Protein AF-A0A2C9CJJ2-F1 (afdb_monomer_lite)

pLDDT: mean 86.08, std 8.46, range [55.41, 95.0]

Organism: Kuenenia stuttgartiensis (NCBI:txid174633)

Radius of gyration: 13.53 Å; chains: 1; bounding box: 26×18×38 Å

Structure (mmCIF, N/CA/C/O backbone):
data_AF-A0A2C9CJJ2-F1
#
_entry.id   AF-A0A2C9CJJ2-F1
#
loop_
_atom_site.group_PDB
_atom_site.id
_atom_site.type_symbol
_atom_site.label_atom_id
_atom_site.label_alt_id
_atom_site.label_comp_id
_atom_site.label_asym_id
_atom_site.label_entity_id
_atom_site.label_seq_id
_atom_site.pdbx_PDB_ins_code
_atom_site.Cartn_x
_atom_site.Cartn_y
_atom_site.Cartn_z
_atom_site.occupancy
_atom_site.B_iso_or_equiv
_atom_site.auth_seq_id
_atom_site.auth_comp_id
_atom_site.auth_asym_id
_atom_site.auth_atom_id
_atom_site.pdbx_PDB_model_num
ATOM 1 N N . MET A 1 1 ? 11.933 -13.690 1.253 1.00 55.41 1 MET A N 1
ATOM 2 C CA . MET A 1 1 ? 12.742 -13.003 0.221 1.00 55.41 1 MET A CA 1
ATOM 3 C C . MET A 1 1 ? 11.776 -12.360 -0.760 1.00 55.41 1 MET A C 1
ATOM 5 O O . MET A 1 1 ? 10.875 -13.073 -1.193 1.00 55.41 1 MET A O 1
ATOM 9 N N . PRO A 1 2 ? 11.899 -11.058 -1.072 1.00 62.47 2 PRO A N 1
ATOM 10 C CA . PRO A 1 2 ? 11.035 -10.418 -2.061 1.00 62.47 2 PRO A CA 1
ATOM 11 C C . PRO A 1 2 ? 11.211 -11.107 -3.419 1.00 62.47 2 PRO A C 1
ATOM 13 O O . PRO A 1 2 ? 12.333 -11.414 -3.824 1.00 62.47 2 PRO A O 1
ATOM 16 N N . ASN A 1 3 ? 10.104 -11.389 -4.107 1.00 72.75 3 ASN A N 1
ATOM 17 C CA . ASN A 1 3 ? 10.143 -12.029 -5.416 1.00 72.75 3 ASN A CA 1
ATOM 18 C C . ASN A 1 3 ? 10.668 -11.022 -6.456 1.00 72.75 3 ASN A C 1
ATOM 20 O O . ASN A 1 3 ? 9.956 -10.103 -6.867 1.00 72.75 3 ASN A O 1
ATOM 24 N N . LEU A 1 4 ? 11.926 -11.198 -6.871 1.00 77.88 4 LEU A N 1
ATOM 25 C CA . LEU A 1 4 ? 12.596 -10.329 -7.841 1.00 77.88 4 LEU A CA 1
ATOM 26 C C . LEU A 1 4 ? 11.819 -10.240 -9.163 1.00 77.88 4 LEU A C 1
ATOM 28 O O . LEU A 1 4 ? 11.737 -9.162 -9.746 1.00 77.88 4 LEU A O 1
ATOM 32 N N . GLU A 1 5 ? 11.199 -11.334 -9.613 1.00 81.56 5 GLU A N 1
ATOM 33 C CA . GLU A 1 5 ? 10.432 -11.378 -10.865 1.00 81.56 5 GLU A CA 1
ATOM 34 C C . GLU A 1 5 ? 9.218 -10.445 -10.822 1.00 81.56 5 GLU A C 1
ATOM 36 O O . GLU A 1 5 ? 8.941 -9.731 -11.791 1.00 81.56 5 GLU A O 1
ATOM 41 N N . ARG A 1 6 ? 8.533 -10.381 -9.673 1.00 82.50 6 ARG A N 1
ATOM 42 C CA . ARG A 1 6 ? 7.413 -9.454 -9.472 1.00 82.50 6 ARG A CA 1
ATOM 43 C C . ARG A 1 6 ? 7.879 -7.998 -9.450 1.00 82.50 6 ARG A C 1
ATOM 45 O O . ARG A 1 6 ? 7.230 -7.150 -10.056 1.00 82.50 6 ARG A O 1
ATOM 52 N N . GLY A 1 7 ? 9.040 -7.704 -8.863 1.00 84.19 7 GLY A N 1
ATOM 53 C CA . GLY A 1 7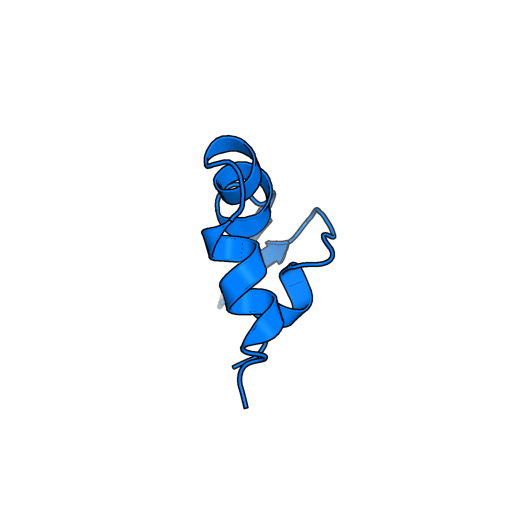 ? 9.639 -6.363 -8.923 1.00 84.19 7 GLY A CA 1
ATOM 54 C C . GLY A 1 7 ? 9.898 -5.892 -10.361 1.00 84.19 7 GLY A C 1
ATOM 55 O O . GLY A 1 7 ? 9.524 -4.779 -10.734 1.00 84.19 7 GLY A O 1
ATOM 56 N N . TRP A 1 8 ? 10.448 -6.768 -11.207 1.00 87.31 8 TRP A N 1
ATOM 57 C CA . TRP A 1 8 ? 10.664 -6.471 -12.629 1.00 87.31 8 TRP A CA 1
ATOM 58 C C . TRP A 1 8 ? 9.366 -6.221 -13.397 1.00 87.31 8 TRP A C 1
ATOM 60 O O . TRP A 1 8 ? 9.340 -5.387 -14.303 1.00 87.31 8 TRP A O 1
ATOM 70 N N . GLN A 1 9 ? 8.288 -6.923 -13.050 1.00 87.75 9 GLN A N 1
ATOM 71 C CA . GLN A 1 9 ? 6.979 -6.694 -13.655 1.00 87.75 9 GLN A CA 1
ATOM 72 C C . GLN A 1 9 ? 6.423 -5.314 -13.298 1.00 87.75 9 GLN A C 1
ATOM 74 O O . GLN A 1 9 ? 5.934 -4.638 -14.197 1.00 87.75 9 GLN A O 1
ATOM 79 N N . VAL A 1 10 ? 6.555 -4.866 -12.042 1.00 87.38 10 VAL A N 1
ATOM 80 C CA . VAL A 1 10 ? 6.145 -3.512 -11.618 1.00 87.38 10 VAL A CA 1
ATOM 81 C C . VAL A 1 10 ? 6.912 -2.440 -12.388 1.00 87.38 10 VAL A C 1
ATOM 83 O O . VAL A 1 10 ? 6.299 -1.508 -12.902 1.00 87.38 10 VAL A O 1
ATOM 86 N N . LEU A 1 11 ? 8.231 -2.602 -12.534 1.00 89.31 11 LEU A N 1
ATOM 87 C CA . LEU A 1 11 ? 9.077 -1.657 -13.276 1.00 89.31 11 LEU A CA 1
ATOM 88 C C . LEU A 1 11 ? 8.713 -1.563 -14.764 1.00 89.31 11 LEU A C 1
ATOM 90 O O . LEU A 1 11 ? 8.904 -0.517 -15.377 1.00 89.31 11 LEU A O 1
ATOM 94 N N . LYS A 1 12 ? 8.189 -2.646 -15.347 1.00 91.38 12 LYS A N 1
ATOM 95 C CA . LYS A 1 12 ? 7.746 -2.697 -16.748 1.00 91.38 12 LYS A CA 1
ATOM 96 C C . LYS A 1 12 ? 6.292 -2.254 -16.949 1.00 91.38 12 LYS A C 1
ATOM 98 O O . LYS A 1 12 ? 5.845 -2.196 -18.093 1.00 91.38 12 LYS A O 1
ATOM 103 N N . MET A 1 13 ? 5.529 -1.986 -15.885 1.00 92.06 13 MET A N 1
ATOM 104 C CA . MET A 1 13 ? 4.134 -1.570 -16.028 1.00 92.06 13 MET A CA 1
ATOM 105 C C . MET A 1 13 ? 4.011 -0.152 -16.567 1.00 92.06 13 MET A C 1
ATOM 107 O O . MET A 1 13 ? 4.761 0.751 -16.205 1.00 92.06 13 MET A O 1
ATOM 111 N N . GLU A 1 14 ? 2.956 0.067 -17.345 1.00 93.44 14 GLU A N 1
ATOM 112 C CA . GLU A 1 14 ? 2.503 1.416 -17.649 1.00 93.44 14 GLU A CA 1
ATOM 113 C C . GLU A 1 14 ? 2.181 2.169 -16.357 1.00 93.44 14 GLU A C 1
ATOM 115 O O . GLU A 1 14 ? 1.485 1.659 -15.472 1.00 93.44 14 GLU A O 1
ATOM 120 N N . PHE A 1 15 ? 2.625 3.421 -16.274 1.00 91.06 15 PHE A N 1
ATOM 121 C CA . PHE A 1 15 ? 2.491 4.234 -15.067 1.00 91.06 15 PHE A CA 1
ATOM 122 C C . PHE A 1 15 ? 1.036 4.350 -14.582 1.00 91.06 15 PHE A C 1
ATOM 124 O O . PHE A 1 15 ? 0.754 4.255 -13.389 1.00 91.06 15 PHE A O 1
A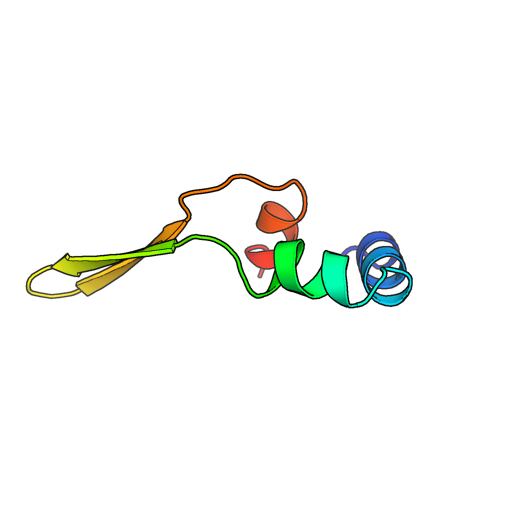TOM 131 N N . ARG A 1 16 ? 0.072 4.467 -15.505 1.00 92.81 16 ARG A N 1
ATOM 132 C CA . ARG A 1 16 ? -1.359 4.512 -15.165 1.00 92.81 16 ARG A CA 1
ATOM 133 C C . ARG A 1 16 ? -1.842 3.215 -14.513 1.00 92.81 16 ARG A C 1
ATOM 135 O O . ARG A 1 16 ? -2.611 3.263 -13.552 1.00 92.81 16 ARG A O 1
ATOM 142 N N . ARG A 1 17 ? -1.388 2.067 -15.021 1.00 89.94 17 ARG A N 1
ATOM 143 C CA . ARG A 1 17 ? -1.712 0.749 -14.468 1.00 89.94 17 ARG A CA 1
ATOM 144 C C . ARG A 1 17 ? -1.062 0.563 -13.104 1.00 89.94 17 ARG A C 1
ATOM 146 O O . ARG A 1 17 ? -1.741 0.108 -12.187 1.00 89.94 17 ARG A O 1
ATOM 153 N N . PHE A 1 18 ? 0.197 0.973 -12.960 1.00 90.25 18 PHE A N 1
ATOM 154 C CA . PHE A 1 18 ? 0.898 0.994 -11.678 1.00 90.25 18 PHE A CA 1
ATOM 155 C C . PHE A 1 18 ? 0.104 1.776 -10.627 1.00 90.25 18 PHE A C 1
ATOM 157 O O . PHE A 1 18 ? -0.221 1.228 -9.574 1.00 90.25 18 PHE A O 1
ATOM 164 N N . LEU A 1 19 ? -0.295 3.013 -10.945 1.00 90.81 19 LEU A N 1
ATOM 165 C CA . LEU A 1 19 ? -1.046 3.846 -10.011 1.00 90.81 19 LEU A CA 1
ATOM 166 C C . LEU A 1 19 ? -2.364 3.190 -9.600 1.00 90.81 19 LEU A C 1
ATOM 168 O O . LEU A 1 19 ? -2.622 3.075 -8.411 1.00 90.81 19 LEU A O 1
ATOM 172 N N . ASN A 1 20 ? -3.173 2.715 -10.547 1.00 89.31 20 ASN A N 1
ATOM 173 C CA . ASN A 1 20 ? -4.455 2.076 -10.226 1.00 89.31 20 ASN A CA 1
ATOM 174 C C . ASN A 1 20 ? -4.304 0.761 -9.439 1.00 89.31 20 ASN A C 1
ATOM 176 O O . ASN A 1 20 ? -5.208 0.385 -8.698 1.00 89.31 20 ASN A O 1
ATOM 180 N N . THR A 1 21 ? -3.185 0.051 -9.605 1.00 88.06 21 THR A N 1
ATOM 181 C CA . THR A 1 21 ? -2.985 -1.278 -9.006 1.00 88.06 21 THR A CA 1
ATOM 182 C C . THR A 1 21 ? -2.315 -1.209 -7.633 1.00 88.06 21 THR A C 1
ATOM 184 O O . THR A 1 21 ? -2.662 -1.995 -6.758 1.00 88.06 21 THR A O 1
ATOM 187 N N . LEU A 1 22 ? -1.371 -0.287 -7.423 1.00 86.44 22 LEU A N 1
ATOM 188 C CA . LEU A 1 22 ? -0.553 -0.238 -6.204 1.00 86.44 22 LEU A CA 1
ATOM 189 C C . LEU A 1 22 ? -0.791 1.002 -5.333 1.00 86.44 22 LEU A C 1
ATOM 191 O O . LEU A 1 22 ? -0.572 0.932 -4.130 1.00 86.44 22 LEU A O 1
ATOM 195 N N . ILE A 1 23 ? -1.244 2.124 -5.905 1.00 88.19 23 ILE A N 1
ATOM 196 C CA . ILE A 1 23 ? -1.332 3.409 -5.186 1.00 88.19 23 ILE A CA 1
ATOM 197 C C . ILE A 1 23 ? -2.788 3.827 -4.936 1.00 88.19 23 ILE A C 1
ATOM 199 O O . ILE A 1 23 ? -3.181 4.095 -3.806 1.00 88.19 23 ILE A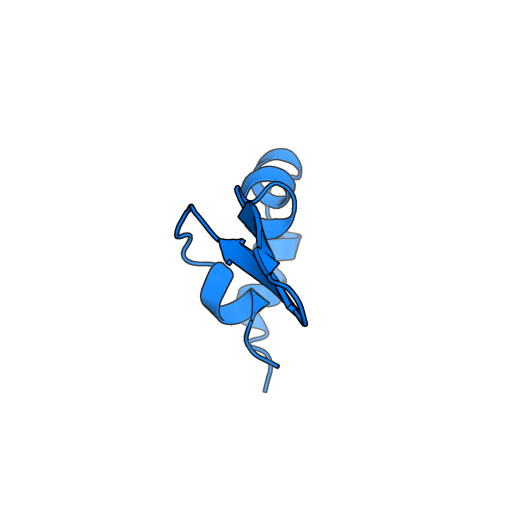 O 1
ATOM 203 N N . MET A 1 24 ? -3.614 3.853 -5.982 1.00 89.69 24 MET A N 1
ATOM 204 C CA . MET A 1 24 ? -5.026 4.251 -5.960 1.00 89.69 24 MET A CA 1
ATOM 205 C C . MET A 1 24 ? -5.941 3.058 -5.662 1.00 89.69 24 MET A C 1
ATOM 207 O O . MET A 1 24 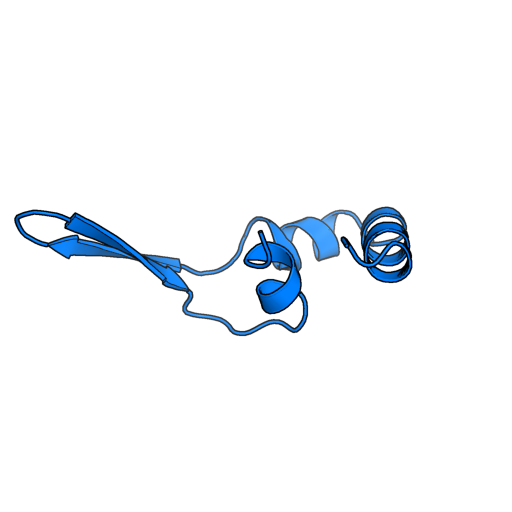? -6.921 2.806 -6.362 1.00 89.69 24 MET A O 1
ATOM 211 N N . ILE A 1 25 ? -5.602 2.296 -4.623 1.00 88.44 25 ILE A N 1
ATOM 212 C CA . ILE A 1 25 ? -6.396 1.145 -4.199 1.00 88.44 25 ILE A CA 1
ATOM 213 C C . ILE A 1 25 ? -7.594 1.655 -3.381 1.00 88.44 25 ILE A C 1
ATOM 215 O O . ILE A 1 25 ? -7.394 2.405 -2.419 1.00 88.44 25 ILE A O 1
ATOM 219 N N . PRO A 1 26 ? -8.839 1.249 -3.702 1.00 89.81 26 PRO A N 1
ATOM 220 C CA . PRO A 1 26 ? -9.998 1.657 -2.923 1.00 89.81 26 PRO A CA 1
ATOM 221 C C . PRO A 1 26 ? -9.891 1.084 -1.508 1.00 89.81 26 PRO A C 1
ATOM 223 O O . PRO A 1 26 ? -9.866 -0.135 -1.307 1.00 89.81 26 PRO A O 1
ATOM 226 N N . CYS A 1 27 ? -9.843 1.969 -0.516 1.00 90.56 27 CYS A N 1
ATOM 227 C CA . CYS A 1 27 ? -9.839 1.599 0.889 1.00 90.56 27 CYS A CA 1
ATOM 228 C C . CYS A 1 27 ? -10.887 2.385 1.675 1.00 90.56 27 CYS A C 1
ATOM 230 O O . CYS A 1 27 ? -11.197 3.540 1.391 1.00 90.56 27 CYS A O 1
ATOM 232 N N . GLN A 1 28 ? -11.443 1.725 2.680 1.00 92.69 28 GLN A N 1
ATOM 233 C CA . GLN A 1 28 ? -12.342 2.293 3.657 1.00 92.69 28 GLN A CA 1
ATOM 234 C C . GLN A 1 28 ? -11.567 2.546 4.943 1.00 92.69 28 GLN A C 1
ATOM 236 O O . GLN A 1 28 ? -10.990 1.628 5.530 1.00 92.69 28 GLN A O 1
ATOM 241 N N . ILE A 1 29 ? -11.599 3.791 5.405 1.00 93.56 29 ILE A N 1
ATOM 242 C CA . ILE A 1 29 ? -11.045 4.169 6.701 1.00 93.56 29 ILE A CA 1
ATOM 243 C C . ILE A 1 29 ? -12.151 4.017 7.738 1.00 93.56 29 ILE A C 1
ATOM 245 O O . ILE A 1 29 ? -13.108 4.790 7.766 1.00 93.56 29 ILE A O 1
ATOM 249 N N . VAL A 1 30 ? -12.017 3.016 8.600 1.00 94.75 30 VAL A N 1
ATOM 250 C CA . VAL A 1 30 ? -12.930 2.790 9.719 1.00 94.75 30 VAL A CA 1
ATOM 251 C C . VAL A 1 30 ? -12.250 3.294 10.983 1.00 94.75 30 VAL A C 1
ATOM 253 O O . VAL A 1 30 ? -11.273 2.710 11.452 1.00 94.75 30 VAL A O 1
ATOM 256 N N . LYS A 1 31 ? -12.751 4.401 11.529 1.00 95.00 31 LYS A N 1
ATOM 257 C CA . LYS A 1 31 ? -12.302 4.924 12.822 1.00 95.00 31 LYS A CA 1
ATOM 258 C C . LYS 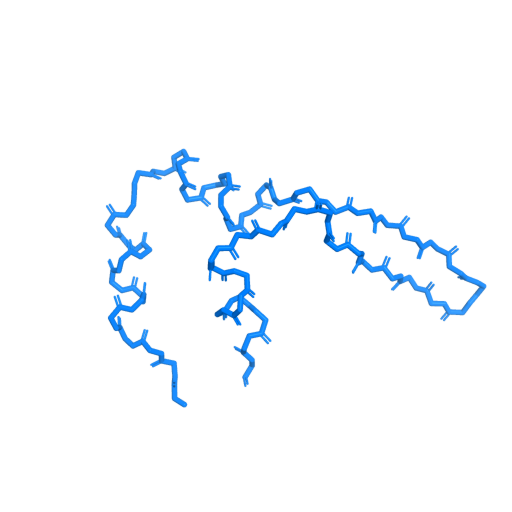A 1 31 ? -13.114 4.250 13.923 1.00 95.00 31 LYS A C 1
ATOM 260 O O . LYS A 1 31 ? -14.325 4.435 13.989 1.00 95.00 31 LYS A O 1
ATOM 265 N N . THR A 1 32 ? -12.457 3.457 14.757 1.00 91.25 32 THR A N 1
ATOM 266 C CA . THR A 1 32 ? -13.014 2.961 16.019 1.00 91.25 32 THR A CA 1
ATOM 267 C C . THR A 1 32 ? -12.440 3.778 17.173 1.00 91.25 32 THR A C 1
ATOM 269 O O . THR A 1 32 ? -11.470 4.513 16.990 1.00 91.25 32 THR A O 1
ATOM 272 N N . GLU A 1 33 ? -13.015 3.657 18.370 1.00 91.62 33 GLU A N 1
ATOM 273 C CA . GLU A 1 33 ? -12.633 4.478 19.532 1.00 91.62 33 GLU A CA 1
ATOM 274 C C . GLU A 1 33 ? -11.129 4.476 19.839 1.00 91.62 33 GLU A C 1
ATOM 276 O O . GLU A 1 33 ? -10.583 5.493 20.255 1.00 91.62 33 GLU A O 1
ATOM 281 N N . ARG A 1 34 ? -10.442 3.345 19.627 1.00 94.50 34 ARG A N 1
ATOM 282 C CA . ARG A 1 34 ? -9.008 3.192 19.940 1.00 94.50 34 ARG A CA 1
ATOM 283 C C . ARG A 1 34 ? -8.137 2.846 18.736 1.00 94.50 34 ARG A C 1
ATOM 285 O O . ARG A 1 34 ? -6.932 2.669 18.898 1.00 94.50 34 ARG A O 1
ATOM 292 N N . LYS A 1 35 ? -8.711 2.687 17.539 1.00 95.00 35 LYS A N 1
ATOM 293 C CA . LYS A 1 35 ? -7.955 2.234 16.367 1.00 95.00 35 LYS A CA 1
ATOM 294 C C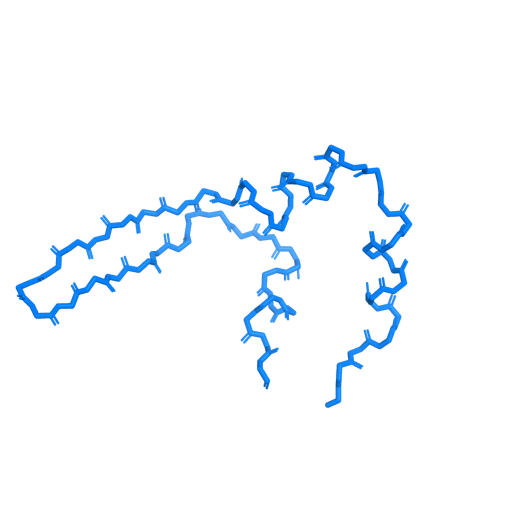 . LYS A 1 35 ? -8.514 2.807 15.073 1.00 95.00 35 LYS A C 1
ATOM 296 O O . LYS A 1 35 ? -9.715 2.824 14.839 1.00 95.00 35 LYS A O 1
ATOM 301 N N . ILE A 1 36 ? -7.618 3.202 14.180 1.00 94.94 36 ILE A N 1
ATOM 302 C CA . ILE A 1 36 ? -7.960 3.477 12.786 1.00 94.94 36 ILE A CA 1
ATOM 303 C C . ILE A 1 36 ? -7.637 2.216 11.990 1.00 94.94 36 ILE A C 1
ATOM 305 O O . ILE A 1 36 ? -6.499 1.745 11.994 1.00 94.94 36 ILE A O 1
ATOM 309 N N . VAL A 1 37 ? -8.648 1.636 11.350 1.00 92.81 37 VAL A N 1
ATOM 310 C CA . VAL A 1 37 ? -8.510 0.443 10.514 1.00 92.81 37 VAL A CA 1
ATOM 311 C C . VAL A 1 37 ? -8.652 0.851 9.055 1.00 92.81 37 VAL A C 1
ATOM 313 O O . VAL A 1 37 ? -9.691 1.363 8.644 1.00 92.81 37 VAL A O 1
ATOM 316 N N . TYR A 1 38 ? -7.613 0.587 8.270 1.00 91.12 38 TYR A N 1
ATOM 317 C CA . TYR A 1 38 ? -7.647 0.713 6.818 1.00 91.12 38 TYR A CA 1
ATOM 318 C C . TYR A 1 38 ? -8.105 -0.622 6.228 1.00 91.12 38 TYR A C 1
ATOM 320 O O . TYR A 1 38 ? -7.389 -1.620 6.303 1.00 91.12 38 TYR A O 1
ATOM 328 N N . ARG A 1 39 ? -9.323 -0.662 5.687 1.00 89.56 39 ARG A N 1
ATOM 329 C CA . ARG A 1 39 ? -9.903 -1.848 5.048 1.00 89.56 39 ARG A CA 1
ATOM 330 C C . ARG A 1 39 ? -9.820 -1.695 3.538 1.00 89.56 39 ARG A C 1
ATOM 332 O O . ARG A 1 39 ? -10.418 -0.782 2.988 1.00 89.56 39 ARG A O 1
ATOM 339 N N . ILE A 1 40 ? -9.131 -2.596 2.857 1.00 90.44 40 ILE A N 1
ATOM 340 C CA . ILE A 1 40 ? -9.114 -2.602 1.393 1.00 90.44 40 ILE A CA 1
ATOM 341 C C . ILE A 1 40 ? -10.451 -3.144 0.864 1.00 90.44 40 ILE A C 1
ATOM 343 O O . ILE A 1 40 ? -10.930 -4.169 1.346 1.00 90.44 40 ILE A O 1
ATOM 347 N N . LEU A 1 41 ? -11.060 -2.443 -0.097 1.00 86.62 41 LEU A N 1
ATOM 348 C CA . LEU A 1 41 ? -12.363 -2.790 -0.686 1.00 86.62 41 LEU A CA 1
ATOM 349 C C . LEU A 1 41 ? -12.254 -3.512 -2.039 1.00 86.62 41 LEU A C 1
ATOM 351 O O . LEU A 1 41 ? -13.236 -4.079 -2.505 1.00 86.62 41 LEU A O 1
ATOM 355 N N . GLY A 1 42 ? -11.080 -3.489 -2.673 1.00 80.94 42 GLY A N 1
ATOM 356 C CA . GLY A 1 42 ? -10.826 -4.137 -3.959 1.00 80.94 42 GLY A CA 1
ATOM 357 C C . GLY A 1 42 ? -9.695 -5.151 -3.855 1.00 80.94 42 GLY A C 1
ATOM 358 O O . GLY A 1 42 ? -8.627 -4.836 -3.340 1.00 80.94 42 GLY A O 1
ATOM 359 N N . TYR A 1 43 ? -9.914 -6.365 -4.356 1.00 74.75 43 TYR A N 1
ATOM 360 C CA . TYR A 1 43 ? -8.862 -7.373 -4.427 1.00 74.75 43 TYR A CA 1
ATOM 361 C C . TYR A 1 43 ? -8.132 -7.274 -5.770 1.00 74.75 43 TYR A C 1
ATOM 363 O O . TYR A 1 43 ? -8.760 -7.343 -6.826 1.00 74.75 43 TYR A O 1
ATOM 371 N N . ASN A 1 44 ? -6.807 -7.134 -5.732 1.00 80.88 44 ASN A N 1
ATOM 372 C CA . ASN A 1 44 ? -5.948 -7.267 -6.905 1.00 80.88 44 ASN A CA 1
ATOM 373 C C . ASN A 1 44 ? -4.835 -8.290 -6.624 1.00 80.88 44 ASN A C 1
ATOM 375 O O . ASN A 1 44 ? -4.519 -8.568 -5.469 1.00 80.88 44 ASN A O 1
ATOM 379 N N . ASP A 1 45 ? -4.259 -8.888 -7.670 1.00 83.12 45 ASP A N 1
ATOM 380 C CA . ASP A 1 45 ? -3.237 -9.937 -7.497 1.00 83.12 45 ASP A CA 1
ATOM 381 C C . ASP A 1 45 ? -1.961 -9.424 -6.801 1.00 83.12 45 ASP A C 1
ATOM 383 O O . ASP A 1 45 ? -1.267 -10.179 -6.128 1.00 83.12 45 ASP A O 1
ATOM 387 N N . TRP A 1 46 ? -1.701 -8.118 -6.901 1.00 85.00 46 TRP A N 1
ATOM 388 C CA . TRP A 1 46 ? -0.544 -7.432 -6.323 1.00 85.00 46 TRP A CA 1
ATOM 389 C C . TRP A 1 46 ? -0.678 -7.132 -4.831 1.00 85.00 46 TRP A C 1
ATOM 391 O O . TRP A 1 46 ? 0.310 -6.813 -4.173 1.00 85.00 46 TRP A O 1
ATOM 401 N N . LEU A 1 47 ? -1.884 -7.252 -4.276 1.00 85.50 47 LEU A N 1
ATOM 402 C CA . LEU A 1 47 ? -2.168 -6.892 -2.891 1.00 85.50 47 LEU A CA 1
ATOM 403 C C . LEU A 1 47 ? -1.395 -7.783 -1.915 1.00 85.50 47 LEU A C 1
ATOM 405 O O . LEU A 1 47 ? -0.955 -7.329 -0.863 1.00 85.50 47 LEU A O 1
ATOM 409 N N . LYS A 1 48 ? -1.221 -9.058 -2.280 1.00 83.50 48 LYS A N 1
ATOM 410 C CA . LYS A 1 48 ? -0.470 -10.031 -1.483 1.00 83.50 48 LYS A CA 1
ATOM 411 C C . LYS A 1 48 ? 0.995 -9.636 -1.356 1.00 83.50 48 LYS A C 1
ATOM 413 O O . LYS A 1 48 ? 1.512 -9.666 -0.249 1.00 83.50 48 LYS A O 1
ATOM 418 N N . ASP A 1 49 ? 1.631 -9.233 -2.454 1.00 83.56 49 ASP A N 1
ATOM 419 C CA . ASP A 1 49 ? 3.024 -8.776 -2.419 1.00 83.56 49 ASP A CA 1
ATOM 420 C C . ASP A 1 49 ? 3.159 -7.421 -1.738 1.00 83.56 49 ASP A C 1
ATOM 422 O O . ASP A 1 49 ? 4.155 -7.174 -1.071 1.00 83.56 49 ASP A O 1
ATOM 426 N N . PHE A 1 50 ? 2.150 -6.555 -1.863 1.00 81.44 50 PHE A N 1
ATOM 427 C CA . PHE A 1 50 ? 2.149 -5.258 -1.195 1.00 81.44 50 PHE A CA 1
ATOM 428 C C . PHE A 1 50 ? 2.126 -5.380 0.337 1.00 81.44 50 PHE A C 1
ATOM 430 O O . PHE A 1 50 ? 2.776 -4.600 1.026 1.00 81.44 50 PHE A O 1
ATOM 437 N N . PHE A 1 51 ? 1.389 -6.357 0.877 1.00 81.38 51 PHE A N 1
ATOM 438 C CA . PHE A 1 51 ? 1.316 -6.612 2.321 1.00 81.38 51 PHE A CA 1
ATOM 439 C C . PHE A 1 51 ? 2.319 -7.660 2.826 1.00 81.38 51 PHE A C 1
ATOM 441 O O . PHE A 1 51 ? 2.338 -7.946 4.024 1.00 81.38 51 PHE A O 1
ATOM 448 N N . ALA A 1 52 ? 3.130 -8.247 1.945 1.00 78.38 52 ALA A N 1
ATOM 449 C CA . ALA A 1 52 ? 4.186 -9.167 2.340 1.00 78.38 52 ALA A CA 1
ATOM 450 C C . ALA A 1 52 ? 5.392 -8.366 2.865 1.00 78.38 52 ALA A C 1
ATOM 452 O O . ALA A 1 52 ? 6.136 -7.779 2.082 1.00 78.38 52 ALA A O 1
ATOM 453 N N . THR A 1 53 ? 5.558 -8.335 4.191 1.00 59.00 53 THR A N 1
ATOM 454 C CA . THR A 1 53 ? 6.700 -7.723 4.900 1.00 59.00 53 THR A CA 1
ATOM 455 C C . THR A 1 53 ? 7.844 -8.714 5.077 1.00 59.00 53 THR A C 1
ATOM 457 O O . THR A 1 53 ? 7.560 -9.878 5.447 1.00 59.00 53 THR A O 1
#

Foldseek 3Di:
DQDVVVVVVLVPDDPVCNCVQQPVFDWDFDDDPVDTDTHGPDDDPCVVSNPPD

Secondary structure (DSSP, 8-state):
---HHHHHHHHTS-HHHHIIIIIS--EEEEE-SS-EEEEE-S--TTHHHHS--

Sequence (53 aa):
MPNLERGWQVLKMEFRRFLNTLIMIPCQIVKTERKIVYRILGYNDWLKDFFAT